Protein AF-A0A7C6R2T8-F1 (afdb_monomer_lite)

pLDDT: mean 73.94, std 14.65, range [39.28, 94.06]

Radius of gyration: 23.05 Å; chains: 1; bounding box: 50×36×65 Å

Sequence (97 aa):
MKEEQFDVDPRYRQAAKEAWIGVGVFLLNIAWWAGFAYGLGMGPPEKYTYIFGFPAWFFWSVIGGFVVFSGVIWLVVRYLYRDMPLDADADQTQPGD

Secondary structure (DSSP, 8-state):
---------HHHHHHHHHHHHHHHHHHHHHHHHHHHHHHSSSS-GGGPPEETTEEHHHHIIIIIHHHHHHHHHHHIIIII-------TTTT------

Foldseek 3Di:
DPPPPPPPPVVVVLVVQLVVVVVVLVVVLVCQLCCLCCVLVVDDPVPFDDDPNHGVSCCCNPVVVVVVSVVVVVCCCVPVDDDDPPDPCPPPPPDDD

Structure (mmCIF, N/CA/C/O backbone):
data_AF-A0A7C6R2T8-F1
#
_entry.id   AF-A0A7C6R2T8-F1
#
loop_
_atom_site.group_PDB
_atom_site.id
_atom_site.type_symbol
_atom_site.label_atom_id
_atom_site.label_alt_id
_atom_site.label_comp_id
_atom_site.label_asym_id
_atom_site.label_entity_id
_atom_site.label_seq_id
_atom_site.pdbx_PDB_ins_code
_atom_site.Cartn_x
_atom_site.Cartn_y
_atom_site.Cartn_z
_atom_site.occupancy
_atom_site.B_iso_or_equiv
_atom_site.auth_seq_id
_atom_site.auth_comp_id
_atom_site.auth_asym_id
_atom_site.auth_atom_id
_atom_site.pdbx_PDB_model_num
ATOM 1 N N . MET A 1 1 ? -18.445 -20.196 43.497 1.00 39.28 1 MET A N 1
ATOM 2 C CA . MET A 1 1 ? -17.501 -19.200 42.958 1.00 39.28 1 MET A CA 1
ATOM 3 C C . MET A 1 1 ? -18.289 -18.368 41.966 1.00 39.28 1 MET A C 1
ATOM 5 O O . MET A 1 1 ? -18.879 -18.963 41.076 1.00 39.28 1 MET A O 1
ATOM 9 N N . LYS A 1 2 ? -18.456 -17.062 42.207 1.00 39.47 2 LYS A N 1
ATOM 10 C CA . LYS A 1 2 ? -19.108 -16.170 41.239 1.00 39.47 2 LYS A CA 1
ATOM 11 C C . LYS A 1 2 ? -18.125 -16.015 40.088 1.00 39.47 2 LYS A C 1
ATOM 13 O O . LYS A 1 2 ? -17.014 -15.551 40.321 1.00 39.47 2 LYS A O 1
ATOM 18 N N . GLU A 1 3 ? -18.492 -16.497 38.910 1.00 51.16 3 GLU A N 1
ATOM 19 C CA . GLU A 1 3 ? -17.718 -16.220 37.708 1.00 51.16 3 GLU A CA 1
ATOM 20 C C . GLU A 1 3 ? -17.862 -14.724 37.435 1.00 51.16 3 GLU A C 1
ATOM 22 O O . GLU A 1 3 ? -18.953 -14.248 37.123 1.00 51.16 3 GLU A O 1
ATOM 27 N N . GLU A 1 4 ? -16.789 -13.966 37.664 1.00 55.97 4 GLU A N 1
ATOM 28 C CA . GLU A 1 4 ? -16.705 -12.595 37.180 1.00 55.97 4 GLU A CA 1
ATOM 29 C C . GLU A 1 4 ? -16.677 -12.667 35.660 1.00 55.97 4 GLU A C 1
ATOM 31 O O . GLU A 1 4 ? -15.672 -13.008 35.033 1.00 55.97 4 GLU A O 1
ATOM 36 N N . GLN A 1 5 ? -17.844 -12.426 35.078 1.00 46.19 5 GLN A N 1
ATOM 37 C CA . GLN A 1 5 ? -18.016 -12.229 33.658 1.00 46.19 5 GLN A CA 1
ATOM 38 C C . GLN A 1 5 ? -17.243 -10.960 33.303 1.00 46.19 5 GLN A C 1
ATOM 40 O O . GLN A 1 5 ? -17.736 -9.854 33.497 1.00 46.19 5 GLN A O 1
ATOM 45 N N . PHE A 1 6 ? -15.997 -11.132 32.853 1.00 52.81 6 PHE A N 1
ATOM 46 C CA . PHE A 1 6 ? -15.228 -10.075 32.210 1.00 52.81 6 PHE A CA 1
ATOM 47 C C . PHE A 1 6 ? -16.047 -9.610 31.007 1.00 52.81 6 PHE A C 1
ATOM 49 O O . PHE A 1 6 ? -16.049 -10.260 29.959 1.00 52.81 6 PHE A O 1
ATOM 56 N N . ASP A 1 7 ? -16.796 -8.527 31.188 1.00 55.81 7 ASP A N 1
ATOM 57 C CA . ASP A 1 7 ? -17.469 -7.845 30.098 1.00 55.81 7 ASP A CA 1
ATOM 58 C C . ASP A 1 7 ? -16.370 -7.228 29.237 1.00 55.81 7 ASP A C 1
ATOM 60 O O . ASP A 1 7 ? -15.750 -6.221 29.583 1.00 55.81 7 ASP A O 1
ATOM 64 N N . VAL A 1 8 ? -16.000 -7.945 28.176 1.00 58.94 8 VAL A N 1
ATOM 65 C CA . VAL A 1 8 ? -14.963 -7.500 27.253 1.00 58.94 8 VAL A CA 1
ATOM 66 C C . VAL A 1 8 ? -15.514 -6.267 26.561 1.00 58.94 8 VAL A C 1
ATOM 68 O O . VAL A 1 8 ? -16.344 -6.395 25.657 1.00 58.94 8 VAL A O 1
ATOM 71 N N . ASP A 1 9 ? -15.038 -5.101 27.005 1.00 66.06 9 ASP A N 1
ATOM 72 C CA . ASP A 1 9 ? -15.457 -3.798 26.505 1.00 66.06 9 ASP A CA 1
ATOM 73 C C . ASP A 1 9 ? -15.553 -3.854 24.963 1.00 66.06 9 ASP A C 1
ATOM 75 O O . ASP A 1 9 ? -14.583 -4.240 24.289 1.00 66.06 9 ASP A O 1
ATOM 79 N N . PRO A 1 10 ? -16.725 -3.534 24.376 1.00 66.12 10 PRO A N 1
ATOM 80 C CA . PRO A 1 10 ? -16.958 -3.618 22.939 1.00 66.12 10 PRO A CA 1
ATOM 81 C C . PRO A 1 10 ? -15.910 -2.862 22.104 1.00 66.12 10 PRO A C 1
ATOM 83 O O . PRO A 1 10 ? -15.690 -3.216 20.940 1.00 66.12 10 PRO A O 1
ATOM 86 N N . ARG A 1 11 ? -15.208 -1.889 22.705 1.00 68.12 11 ARG A N 1
ATOM 87 C CA . ARG A 1 11 ? -14.051 -1.184 22.135 1.00 68.12 11 ARG A CA 1
ATOM 88 C C . ARG A 1 11 ? -12.899 -2.132 21.767 1.00 68.12 11 ARG A C 1
ATOM 90 O O . ARG A 1 11 ? -12.336 -2.004 20.680 1.00 68.12 11 ARG A O 1
ATOM 97 N N . TYR A 1 12 ? -12.604 -3.156 22.574 1.00 67.94 12 TYR A N 1
ATOM 98 C CA . TYR A 1 12 ? -11.560 -4.150 22.266 1.00 67.94 12 TYR A CA 1
ATOM 99 C C . TYR A 1 12 ? -11.903 -5.002 21.043 1.00 67.94 12 TYR A C 1
ATOM 101 O O . TYR A 1 12 ? -11.034 -5.301 20.222 1.00 67.94 12 TYR A O 1
ATOM 109 N N . ARG A 1 13 ? -13.179 -5.377 20.875 1.00 69.69 13 ARG A N 1
ATOM 110 C CA . ARG A 1 13 ? -13.628 -6.143 19.698 1.00 69.69 13 ARG A CA 1
ATOM 111 C C . ARG A 1 13 ? -13.552 -5.322 18.414 1.00 69.69 13 ARG A C 1
ATOM 113 O O . ARG A 1 13 ? -13.361 -5.898 17.345 1.00 69.69 13 ARG A O 1
ATOM 120 N N . GLN A 1 14 ? -13.719 -4.007 18.508 1.00 71.25 14 GLN A N 1
ATOM 121 C CA . GLN A 1 14 ? -13.573 -3.083 17.388 1.00 71.25 14 GLN A CA 1
ATOM 122 C C . GLN A 1 14 ? -12.088 -2.900 17.027 1.00 71.25 14 GLN A C 1
ATOM 124 O O . GLN A 1 14 ? -11.712 -3.152 15.884 1.00 71.25 14 GLN A O 1
ATOM 129 N N . ALA A 1 15 ? -11.234 -2.602 18.011 1.00 77.06 15 ALA A N 1
ATOM 130 C CA . ALA A 1 15 ? -9.792 -2.443 17.808 1.00 77.06 15 ALA A CA 1
ATOM 131 C C . ALA A 1 15 ? -9.135 -3.715 17.243 1.00 77.06 15 ALA A C 1
ATOM 133 O O . ALA A 1 15 ? -8.293 -3.645 16.350 1.00 77.06 15 ALA A O 1
ATOM 134 N N . ALA A 1 16 ? -9.565 -4.899 17.694 1.00 79.50 16 ALA A N 1
ATOM 135 C CA . ALA A 1 16 ? -9.084 -6.166 17.148 1.00 79.50 16 ALA A CA 1
ATOM 136 C C . ALA A 1 16 ? -9.422 -6.326 15.654 1.00 79.50 16 ALA A C 1
ATOM 138 O O . ALA A 1 16 ? -8.590 -6.803 14.884 1.00 79.50 16 ALA A O 1
ATOM 139 N N . LYS A 1 17 ? -10.618 -5.909 15.216 1.00 78.06 17 LYS A N 1
ATOM 140 C CA . LYS A 1 17 ? -11.002 -5.945 13.792 1.00 78.06 17 LYS A CA 1
ATOM 141 C C . LYS A 1 17 ? -10.164 -4.975 12.962 1.00 78.06 17 LYS A C 1
ATOM 143 O O . LYS A 1 17 ? -9.717 -5.336 11.878 1.00 78.06 17 LYS A O 1
ATOM 148 N N . GLU A 1 18 ? -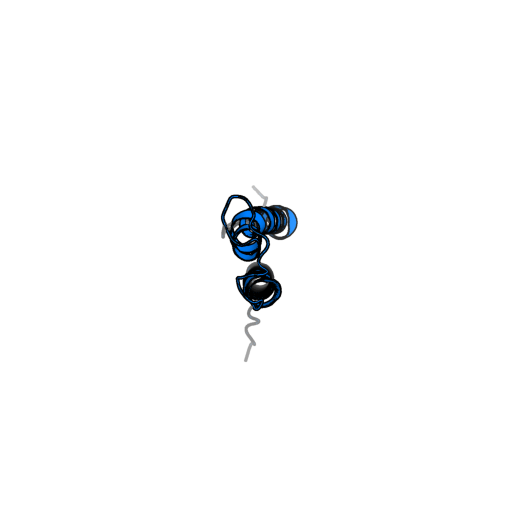9.927 -3.775 13.480 1.00 82.69 18 GLU A N 1
ATOM 149 C CA . GLU A 1 18 ? -9.110 -2.750 12.821 1.00 82.69 18 GLU A CA 1
ATOM 150 C C . GLU A 1 18 ? -7.640 -3.179 12.707 1.00 82.69 18 GLU A C 1
ATOM 152 O O . GLU A 1 18 ? -7.028 -3.012 11.652 1.00 82.69 18 GLU A O 1
ATOM 157 N N . ALA A 1 19 ? -7.097 -3.849 13.728 1.00 85.25 19 ALA A N 1
ATOM 158 C CA . ALA A 1 19 ? -5.757 -4.428 13.675 1.00 85.25 19 ALA A CA 1
ATOM 159 C C . ALA A 1 19 ? -5.621 -5.468 12.547 1.00 85.25 19 ALA A C 1
ATOM 161 O O . ALA A 1 19 ? -4.653 -5.433 11.786 1.00 85.25 19 ALA A O 1
ATOM 162 N N . TRP A 1 20 ? -6.612 -6.353 12.377 1.00 85.06 20 TRP A N 1
ATOM 163 C CA . TRP A 1 20 ? -6.630 -7.327 11.276 1.00 85.06 20 TRP A CA 1
ATOM 164 C C . TRP A 1 20 ? -6.695 -6.671 9.894 1.00 85.06 20 TRP A C 1
ATOM 166 O O . TRP A 1 20 ? -6.070 -7.162 8.953 1.00 85.06 20 TRP A O 1
ATOM 176 N N . ILE A 1 21 ? -7.401 -5.547 9.765 1.00 86.75 21 ILE A N 1
ATOM 177 C CA . ILE A 1 21 ? -7.422 -4.759 8.526 1.00 86.75 21 ILE A CA 1
ATOM 178 C C . ILE A 1 21 ? -6.023 -4.211 8.224 1.00 86.75 21 ILE A C 1
ATOM 180 O O . ILE A 1 21 ? -5.549 -4.346 7.096 1.00 86.75 21 ILE A O 1
ATOM 184 N N . GLY A 1 22 ? -5.325 -3.677 9.231 1.00 88.38 22 GLY A N 1
ATOM 185 C CA . GLY A 1 22 ? -3.930 -3.247 9.099 1.00 88.38 22 GLY A CA 1
ATOM 186 C C . GLY A 1 22 ? -3.001 -4.377 8.643 1.00 88.38 22 GLY A C 1
ATOM 187 O O . GLY A 1 22 ? -2.206 -4.191 7.721 1.00 88.38 22 GLY A O 1
ATOM 188 N N . VAL A 1 23 ? -3.158 -5.578 9.212 1.00 91.69 23 VAL A N 1
ATOM 189 C CA . VAL A 1 23 ? -2.422 -6.780 8.777 1.00 91.69 23 VAL A CA 1
ATOM 190 C C . VAL A 1 23 ? -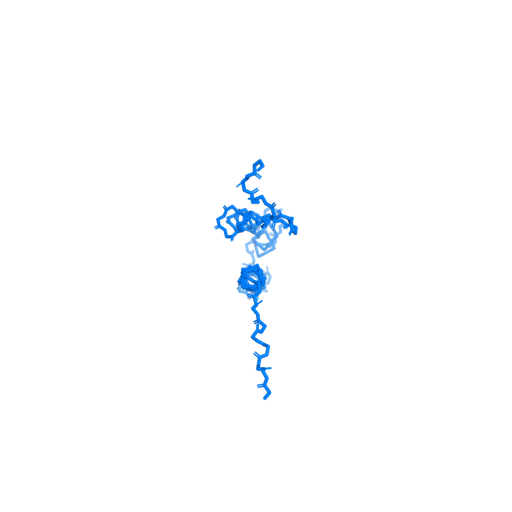2.722 -7.115 7.312 1.00 91.69 23 VAL A C 1
ATOM 192 O O . VAL A 1 23 ? -1.800 -7.396 6.548 1.00 91.69 23 VAL A O 1
ATOM 195 N N . GLY A 1 24 ? -3.984 -7.037 6.883 1.00 91.69 24 GLY A N 1
ATOM 196 C CA . GLY A 1 24 ? -4.370 -7.258 5.487 1.00 91.69 24 GLY A CA 1
ATOM 197 C C . GLY A 1 24 ? -3.709 -6.271 4.520 1.00 91.69 24 GLY A C 1
ATOM 198 O O . GLY A 1 24 ? -3.169 -6.682 3.493 1.00 91.69 24 GLY A O 1
ATOM 199 N N . VAL A 1 25 ? -3.684 -4.981 4.867 1.00 90.25 25 VAL A N 1
ATOM 200 C CA . VAL A 1 25 ? -3.014 -3.942 4.064 1.00 90.25 25 VAL A CA 1
ATOM 201 C C . VAL A 1 25 ? -1.508 -4.188 3.987 1.00 90.25 25 VAL A C 1
ATOM 203 O O . VAL A 1 25 ? -0.915 -4.053 2.916 1.00 90.25 25 VAL A O 1
ATOM 206 N N . PHE A 1 26 ? -0.888 -4.597 5.094 1.00 89.88 26 PHE A N 1
ATOM 207 C CA . PHE A 1 26 ? 0.531 -4.939 5.130 1.00 89.88 26 PHE A CA 1
ATOM 208 C C . PHE A 1 26 ? 0.863 -6.140 4.233 1.00 89.88 26 PHE A C 1
ATOM 210 O O . PHE A 1 26 ? 1.800 -6.081 3.438 1.00 89.88 26 PHE A O 1
ATOM 217 N N . LEU A 1 27 ? 0.063 -7.208 4.288 1.00 94.06 27 LEU A N 1
ATOM 218 C CA . LEU A 1 27 ? 0.235 -8.364 3.405 1.00 94.06 27 LEU A CA 1
ATOM 219 C C . LEU A 1 27 ? 0.039 -7.995 1.933 1.00 94.06 27 LEU A C 1
ATOM 221 O O . LEU A 1 27 ? 0.787 -8.470 1.081 1.00 94.06 27 LEU A O 1
ATOM 225 N N . LEU A 1 28 ? -0.917 -7.114 1.630 1.00 91.31 28 LEU A N 1
ATOM 226 C CA . LEU A 1 28 ? -1.117 -6.588 0.280 1.00 91.31 28 LEU A CA 1
ATOM 227 C C . LEU A 1 28 ? 0.101 -5.778 -0.184 1.00 91.31 28 LEU A C 1
ATOM 229 O O . LEU A 1 28 ? 0.500 -5.894 -1.340 1.00 91.31 28 LEU A O 1
ATOM 233 N N . ASN A 1 29 ? 0.741 -5.025 0.716 1.00 90.12 29 ASN A N 1
ATOM 234 C CA . ASN A 1 29 ? 1.999 -4.334 0.437 1.00 90.12 29 ASN A CA 1
ATOM 235 C C . ASN A 1 29 ? 3.137 -5.285 0.086 1.00 90.12 29 ASN A C 1
ATOM 237 O O . ASN A 1 29 ? 3.775 -5.105 -0.952 1.00 90.12 29 ASN A O 1
ATOM 241 N N . ILE A 1 30 ? 3.321 -6.341 0.876 1.00 89.81 30 ILE A N 1
ATOM 242 C CA . ILE A 1 30 ? 4.317 -7.374 0.583 1.00 89.81 30 ILE A CA 1
ATOM 243 C C . ILE A 1 30 ? 4.005 -8.066 -0.745 1.00 89.81 30 ILE A C 1
ATOM 245 O O . ILE A 1 30 ? 4.902 -8.231 -1.566 1.00 89.81 30 ILE A O 1
ATOM 249 N N . ALA A 1 31 ? 2.750 -8.452 -0.980 1.00 90.44 31 ALA A N 1
ATOM 250 C CA . ALA A 1 31 ? 2.342 -9.144 -2.197 1.00 90.44 31 ALA A CA 1
ATOM 251 C C . ALA A 1 31 ? 2.520 -8.271 -3.445 1.00 90.44 31 ALA A C 1
ATOM 253 O O . ALA A 1 31 ? 3.000 -8.760 -4.464 1.00 90.44 31 ALA A O 1
ATOM 254 N N . TRP A 1 32 ? 2.185 -6.981 -3.366 1.00 88.56 32 TRP A N 1
ATOM 255 C CA . TRP A 1 32 ? 2.424 -6.030 -4.448 1.00 88.56 32 TRP A CA 1
ATOM 256 C C . TRP A 1 32 ? 3.918 -5.890 -4.714 1.00 88.56 32 TRP A C 1
ATOM 258 O O . TRP A 1 32 ? 4.377 -6.105 -5.832 1.00 88.56 32 TRP A O 1
ATOM 268 N N . TRP A 1 33 ? 4.699 -5.593 -3.677 1.00 85.88 33 TRP A N 1
ATOM 269 C CA . TRP A 1 33 ? 6.134 -5.403 -3.826 1.00 85.88 33 TRP A CA 1
ATOM 270 C C . TRP A 1 33 ? 6.814 -6.659 -4.384 1.00 85.88 33 TRP A C 1
ATOM 272 O O . TRP A 1 33 ? 7.548 -6.572 -5.366 1.00 85.88 33 TRP A O 1
ATOM 282 N N . ALA A 1 34 ? 6.506 -7.836 -3.835 1.00 84.50 34 ALA A N 1
ATOM 283 C CA . ALA A 1 34 ? 7.035 -9.108 -4.311 1.00 84.50 34 ALA A CA 1
ATOM 284 C C . ALA A 1 34 ? 6.532 -9.453 -5.722 1.00 84.50 34 ALA A C 1
ATOM 286 O O . ALA A 1 34 ? 7.308 -9.916 -6.551 1.00 84.50 34 ALA A O 1
ATOM 287 N N . GLY A 1 35 ? 5.261 -9.194 -6.033 1.00 85.25 35 GLY A N 1
ATOM 288 C CA . GLY A 1 35 ? 4.677 -9.451 -7.348 1.00 85.25 35 GLY A CA 1
ATOM 289 C C . GLY A 1 35 ? 5.327 -8.619 -8.452 1.00 85.25 35 GLY A C 1
ATOM 290 O O . GLY A 1 35 ? 5.655 -9.150 -9.509 1.00 85.25 35 GLY A O 1
ATOM 291 N N . PHE A 1 36 ? 5.595 -7.338 -8.203 1.00 82.44 36 PHE A N 1
ATOM 292 C CA . PHE A 1 36 ? 6.262 -6.478 -9.181 1.00 82.44 36 PHE A CA 1
ATOM 293 C C . PHE A 1 36 ? 7.780 -6.706 -9.223 1.00 82.44 36 PHE A C 1
ATOM 295 O O . PHE A 1 36 ? 8.351 -6.738 -10.313 1.00 82.44 36 PHE A O 1
ATOM 302 N N . ALA A 1 37 ? 8.431 -6.941 -8.080 1.00 79.44 37 ALA A N 1
ATOM 303 C CA . ALA A 1 37 ? 9.866 -7.219 -8.020 1.00 79.44 37 ALA A CA 1
ATOM 304 C C . ALA A 1 37 ? 10.232 -8.581 -8.632 1.00 79.44 37 ALA A C 1
ATOM 306 O O . ALA A 1 37 ? 11.147 -8.655 -9.442 1.00 79.44 37 ALA A O 1
ATOM 307 N N . TYR A 1 38 ? 9.513 -9.654 -8.300 1.00 71.62 38 TYR A N 1
ATOM 308 C CA . TYR A 1 38 ? 9.803 -10.994 -8.820 1.00 71.62 38 TYR A CA 1
ATOM 309 C C . TYR A 1 38 ? 9.059 -11.302 -10.124 1.00 71.62 38 TYR A C 1
ATOM 311 O O . TYR A 1 38 ? 9.588 -12.025 -10.959 1.00 71.62 38 TYR A O 1
ATOM 319 N N . GLY A 1 39 ? 7.863 -10.751 -10.348 1.00 73.50 39 GLY A N 1
ATOM 320 C CA . GLY A 1 39 ? 7.100 -10.997 -11.577 1.00 73.50 39 GLY A CA 1
ATOM 321 C C . GLY A 1 39 ? 7.665 -10.254 -12.787 1.00 73.50 39 GLY A C 1
ATOM 322 O O . GLY A 1 39 ? 7.916 -10.861 -13.824 1.00 73.50 39 GLY A O 1
ATOM 323 N N . LEU A 1 40 ? 7.909 -8.946 -12.651 1.00 64.69 40 LEU A N 1
ATOM 324 C CA . LEU A 1 40 ? 8.473 -8.117 -13.724 1.00 64.69 40 LEU A CA 1
ATOM 325 C C . LEU A 1 40 ? 9.995 -7.951 -13.631 1.00 64.69 40 LEU A C 1
ATOM 327 O O . LEU A 1 40 ? 10.586 -7.490 -14.601 1.00 64.69 40 LEU A O 1
ATOM 331 N N . GLY A 1 41 ? 10.620 -8.314 -12.506 1.00 60.94 41 GLY A N 1
ATOM 332 C CA . GLY A 1 41 ? 12.065 -8.190 -12.263 1.00 60.94 41 GLY A CA 1
ATOM 333 C C . GLY A 1 41 ? 12.855 -9.512 -12.225 1.00 60.94 41 GLY A C 1
ATOM 334 O O . GLY A 1 41 ? 14.025 -9.499 -11.852 1.00 60.94 41 GLY A O 1
ATOM 335 N N . MET A 1 42 ? 12.265 -10.654 -12.616 1.00 59.62 42 MET A N 1
ATOM 336 C CA . MET A 1 42 ? 13.019 -11.903 -12.880 1.00 59.62 42 MET A CA 1
ATOM 337 C C . MET A 1 42 ? 13.467 -12.065 -14.344 1.00 59.62 42 MET A C 1
ATOM 339 O O . MET A 1 42 ? 14.145 -13.036 -14.678 1.00 59.62 42 MET A O 1
ATOM 343 N N . GLY A 1 43 ? 13.085 -11.151 -15.239 1.00 64.25 43 GLY A N 1
ATOM 344 C CA . GLY A 1 43 ? 13.494 -11.204 -16.644 1.00 64.25 43 GLY A CA 1
ATOM 345 C C . GLY A 1 43 ? 14.970 -10.824 -16.844 1.00 64.25 43 GLY A C 1
ATOM 346 O O . GLY A 1 43 ? 15.524 -10.072 -16.044 1.00 64.25 43 GLY A O 1
ATOM 347 N N . PRO A 1 44 ? 15.636 -11.292 -17.916 1.00 60.00 44 PRO A N 1
ATOM 348 C CA . PRO A 1 44 ? 16.962 -10.792 -18.257 1.00 60.00 44 PRO A CA 1
ATOM 349 C C . PRO A 1 44 ? 16.906 -9.266 -18.454 1.00 60.00 44 PRO A C 1
ATOM 351 O O . PRO A 1 44 ? 15.987 -8.778 -19.122 1.00 60.00 44 PRO A O 1
ATOM 354 N N . PRO A 1 45 ? 17.871 -8.503 -17.904 1.00 61.66 45 PRO A N 1
ATOM 355 C CA . PRO A 1 45 ? 17.828 -7.041 -17.896 1.00 61.66 45 PRO A CA 1
ATOM 356 C C . PRO A 1 45 ? 17.782 -6.409 -19.291 1.00 61.66 45 PRO A C 1
ATOM 358 O O . PRO A 1 45 ? 17.279 -5.303 -19.461 1.00 61.66 45 PRO A O 1
ATOM 361 N N . GLU A 1 46 ? 18.217 -7.156 -20.303 1.00 62.16 46 GLU A N 1
ATOM 362 C CA . GLU A 1 46 ? 18.178 -6.799 -21.724 1.00 62.16 46 GLU A CA 1
ATOM 363 C C . GLU A 1 46 ? 16.755 -6.707 -22.300 1.00 62.16 46 GLU A C 1
ATOM 365 O O . GLU A 1 46 ? 16.553 -6.075 -23.334 1.00 62.16 46 GLU A O 1
ATOM 370 N N . LYS A 1 47 ? 15.756 -7.318 -21.646 1.00 66.06 47 LYS A N 1
ATOM 371 C CA . LYS A 1 47 ? 14.338 -7.226 -22.035 1.00 66.06 47 LYS A CA 1
ATOM 372 C C . LYS A 1 47 ? 13.512 -6.335 -21.117 1.00 66.06 47 LYS A C 1
ATOM 374 O O . LYS A 1 47 ? 12.289 -6.290 -21.270 1.00 66.06 47 LYS A O 1
ATOM 379 N N . TYR A 1 48 ? 14.133 -5.622 -20.177 1.00 69.06 48 TYR A N 1
ATOM 380 C CA . TYR A 1 48 ? 13.372 -4.690 -19.360 1.00 69.06 48 TYR A CA 1
ATOM 381 C C . TYR A 1 48 ? 12.847 -3.537 -20.196 1.00 69.06 48 TYR A C 1
ATOM 383 O O . TYR A 1 48 ? 13.569 -2.865 -20.927 1.00 69.06 48 TYR A O 1
ATOM 391 N N . THR A 1 49 ? 11.550 -3.288 -20.056 1.00 69.19 49 THR A N 1
ATOM 392 C CA . THR A 1 49 ? 10.962 -2.032 -20.496 1.00 69.19 49 TH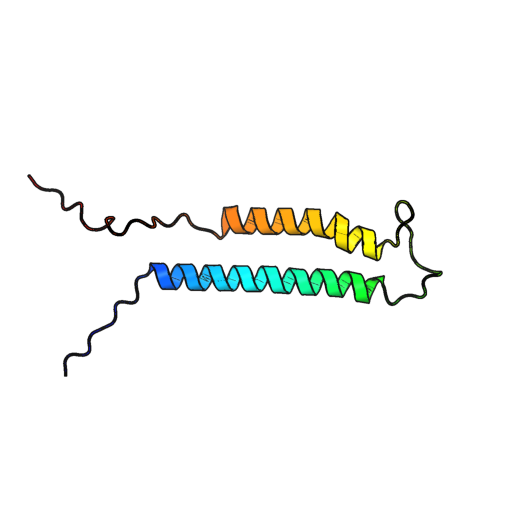R A CA 1
ATOM 393 C C . THR A 1 49 ? 11.487 -0.943 -19.576 1.00 69.19 49 THR A C 1
ATOM 395 O O . THR A 1 49 ? 11.313 -1.036 -18.364 1.00 69.19 49 THR A O 1
ATOM 398 N N . TYR A 1 50 ? 12.141 0.071 -20.130 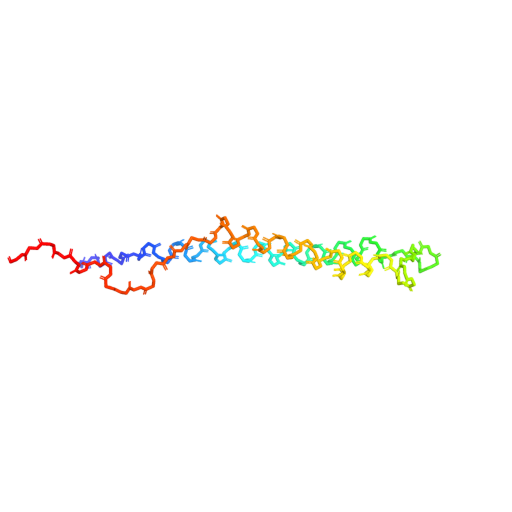1.00 75.69 50 TYR A N 1
ATOM 399 C CA . TYR A 1 50 ? 12.593 1.224 -19.361 1.00 75.69 50 TYR A CA 1
ATOM 400 C C . TYR A 1 50 ? 11.558 2.340 -19.462 1.00 75.69 50 TYR A C 1
ATOM 402 O O . TYR A 1 50 ? 11.155 2.735 -20.554 1.00 75.69 50 TYR A O 1
ATOM 410 N N . ILE A 1 51 ? 11.132 2.850 -18.312 1.00 78.19 51 ILE A N 1
ATOM 411 C CA . ILE A 1 51 ? 10.232 3.993 -18.187 1.00 78.19 51 ILE A CA 1
ATOM 412 C C . ILE A 1 51 ? 11.052 5.116 -17.552 1.00 78.19 51 ILE A C 1
ATOM 414 O O . ILE A 1 51 ? 11.586 4.952 -16.457 1.00 78.19 51 ILE A O 1
ATOM 418 N N . PHE A 1 52 ? 11.208 6.239 -18.261 1.00 76.88 52 PHE A N 1
ATOM 419 C CA . PHE A 1 52 ? 12.024 7.383 -17.816 1.00 76.88 52 PHE A CA 1
ATOM 420 C C . PHE A 1 52 ? 13.480 7.033 -17.430 1.00 76.88 52 PHE A C 1
ATOM 422 O O . PHE A 1 52 ? 14.077 7.693 -16.586 1.00 76.88 52 PHE A O 1
ATOM 429 N N . GLY A 1 53 ? 14.068 6.000 -18.044 1.00 76.50 53 GLY A N 1
ATOM 430 C CA . GLY A 1 53 ? 15.445 5.569 -17.763 1.00 76.50 53 GLY A CA 1
ATOM 431 C C . GLY A 1 53 ? 15.589 4.574 -16.606 1.00 76.50 53 GLY A C 1
ATOM 432 O O . GLY A 1 53 ? 16.694 4.100 -16.357 1.00 76.50 53 GLY A O 1
ATOM 433 N N . PHE A 1 54 ? 14.488 4.186 -15.954 1.00 76.69 54 PHE A N 1
ATOM 434 C CA . PHE A 1 54 ? 14.469 3.152 -14.917 1.00 76.69 54 PHE A CA 1
ATOM 435 C C . PHE A 1 54 ? 13.740 1.898 -15.404 1.00 76.69 54 PHE A C 1
ATOM 437 O O . PHE A 1 54 ? 12.812 2.009 -16.208 1.00 76.69 54 PHE A O 1
ATOM 444 N N . PRO A 1 55 ? 14.106 0.699 -14.921 1.00 80.25 55 PRO A N 1
ATOM 445 C CA . PRO A 1 55 ? 13.342 -0.507 -15.210 1.00 80.25 55 PRO A CA 1
ATOM 446 C C . PRO A 1 55 ? 11.871 -0.335 -14.808 1.00 80.25 55 PRO A C 1
ATOM 448 O O . PRO A 1 55 ? 11.569 0.162 -13.722 1.00 80.25 55 PRO A O 1
ATOM 451 N N . ALA A 1 56 ? 10.941 -0.769 -15.657 1.00 80.56 56 ALA A N 1
ATOM 452 C CA . ALA A 1 56 ? 9.506 -0.617 -15.428 1.00 80.56 56 ALA A CA 1
ATOM 453 C C . ALA A 1 56 ? 9.062 -1.251 -14.105 1.00 80.56 56 ALA A C 1
ATOM 455 O O . ALA A 1 56 ? 8.203 -0.693 -13.430 1.00 80.56 56 ALA A O 1
ATOM 456 N N . TRP A 1 57 ? 9.678 -2.364 -13.692 1.00 78.12 57 TRP A N 1
ATOM 457 C CA . TRP A 1 57 ? 9.393 -2.984 -12.397 1.00 78.12 57 TRP A CA 1
ATOM 458 C C . TRP A 1 57 ? 9.662 -2.021 -11.232 1.00 78.12 57 TRP A C 1
ATOM 460 O O . TRP A 1 57 ? 8.872 -1.968 -10.299 1.00 78.12 57 TRP A O 1
ATOM 470 N N . PHE A 1 58 ? 10.713 -1.198 -11.305 1.00 82.44 58 PHE A N 1
ATOM 471 C CA . PHE A 1 58 ? 11.015 -0.193 -10.285 1.00 82.44 58 PHE A CA 1
ATOM 472 C C . PHE A 1 58 ? 9.989 0.940 -10.313 1.00 82.44 58 PHE A C 1
ATOM 474 O O . PHE A 1 58 ? 9.465 1.332 -9.273 1.00 82.44 58 PHE A O 1
ATOM 481 N N . PHE A 1 59 ? 9.655 1.431 -11.509 1.00 84.88 59 PHE A N 1
ATOM 482 C CA . PHE A 1 59 ? 8.663 2.491 -11.682 1.00 84.88 59 PHE A CA 1
ATOM 483 C C . PHE A 1 59 ? 7.296 2.082 -11.111 1.00 84.88 59 PHE A C 1
ATOM 485 O O . PHE A 1 59 ? 6.693 2.820 -10.330 1.00 84.88 59 PHE A O 1
ATOM 492 N N . TRP A 1 60 ? 6.829 0.875 -11.436 1.00 82.88 60 TRP A N 1
ATOM 493 C CA . TRP A 1 60 ? 5.557 0.349 -10.943 1.00 82.88 60 TRP A CA 1
ATOM 494 C C . TRP A 1 60 ? 5.596 -0.024 -9.457 1.00 82.88 60 TRP A C 1
ATOM 496 O O . TRP A 1 60 ? 4.617 0.225 -8.754 1.00 82.88 60 TRP A O 1
ATOM 506 N N . SER A 1 61 ? 6.717 -0.538 -8.946 1.00 84.88 61 SER A N 1
ATOM 507 C CA . SER A 1 61 ? 6.866 -0.838 -7.516 1.00 84.88 61 SER A CA 1
ATOM 508 C C . SER A 1 61 ? 6.893 0.417 -6.647 1.00 84.88 61 SER A C 1
ATOM 510 O O . SER A 1 61 ? 6.253 0.438 -5.600 1.00 84.88 61 SER A O 1
ATOM 512 N N . VAL A 1 62 ? 7.619 1.461 -7.059 1.00 84.94 62 VAL A N 1
ATOM 513 C CA . VAL A 1 62 ? 7.847 2.656 -6.231 1.00 84.94 62 VAL A CA 1
ATOM 514 C C . VAL A 1 62 ? 6.786 3.720 -6.484 1.00 84.94 62 VAL A C 1
ATOM 516 O O . VAL A 1 62 ? 6.071 4.110 -5.566 1.00 84.94 62 VAL A O 1
ATOM 519 N N . ILE A 1 63 ? 6.652 4.182 -7.728 1.00 86.94 63 ILE A N 1
ATOM 520 C CA . ILE A 1 63 ? 5.753 5.293 -8.073 1.00 86.94 63 ILE A CA 1
ATOM 521 C C . ILE A 1 63 ? 4.316 4.783 -8.175 1.00 86.94 63 ILE A C 1
ATOM 523 O O . ILE A 1 63 ? 3.411 5.353 -7.567 1.00 86.94 63 ILE A O 1
ATOM 527 N N . GLY A 1 64 ? 4.111 3.673 -8.891 1.00 87.50 64 GLY A N 1
ATOM 528 C CA . GLY A 1 64 ? 2.806 3.010 -8.958 1.00 87.50 64 GLY A CA 1
ATOM 529 C C . GLY A 1 64 ? 2.337 2.542 -7.579 1.00 87.50 64 GLY A C 1
ATOM 530 O O . GLY A 1 64 ? 1.211 2.832 -7.179 1.00 87.50 64 GLY A O 1
ATOM 531 N N . GLY A 1 65 ? 3.233 1.898 -6.823 1.00 88.50 65 GLY A N 1
ATOM 532 C CA . GLY A 1 65 ? 2.986 1.489 -5.444 1.00 88.50 65 GLY A CA 1
ATOM 533 C C . GLY A 1 65 ? 2.563 2.660 -4.562 1.00 88.50 65 GLY A C 1
ATOM 534 O O . GLY A 1 65 ? 1.534 2.565 -3.907 1.00 88.50 65 GLY A O 1
ATOM 535 N N . PHE A 1 66 ? 3.279 3.787 -4.589 1.00 89.69 66 PHE A N 1
ATOM 536 C CA . PHE A 1 66 ? 2.907 4.967 -3.804 1.00 89.69 66 PHE A CA 1
ATOM 537 C C . PHE A 1 66 ? 1.461 5.411 -4.067 1.00 89.69 66 PHE A C 1
ATOM 539 O O . PHE A 1 66 ? 0.679 5.526 -3.127 1.00 89.69 66 PHE A O 1
ATOM 546 N N . VAL A 1 67 ? 1.070 5.574 -5.335 1.00 92.88 67 VAL A N 1
ATOM 547 C CA . VAL A 1 67 ? -0.293 6.003 -5.695 1.00 92.88 67 VAL A CA 1
ATOM 548 C C . VAL A 1 67 ? -1.344 4.988 -5.231 1.00 92.88 67 VAL A C 1
ATOM 550 O O . VAL A 1 67 ? -2.353 5.368 -4.633 1.00 92.88 67 VAL A O 1
ATOM 553 N N . VAL A 1 68 ? -1.100 3.696 -5.467 1.00 90.31 68 VAL A N 1
ATOM 554 C CA . VAL A 1 68 ? -2.022 2.619 -5.080 1.00 90.31 68 VAL A CA 1
ATOM 555 C C . VAL A 1 68 ? -2.157 2.536 -3.559 1.00 90.31 68 VAL A C 1
ATOM 557 O O . VAL A 1 68 ? -3.276 2.550 -3.050 1.00 90.31 68 VAL A O 1
ATOM 560 N N . PHE A 1 69 ? -1.047 2.504 -2.817 1.00 90.19 69 PHE A N 1
ATOM 561 C CA . PHE A 1 69 ? -1.069 2.402 -1.356 1.00 90.19 69 PHE A CA 1
ATOM 562 C C . PHE A 1 69 ? -1.642 3.648 -0.692 1.00 90.19 69 PHE A C 1
ATOM 564 O O . PHE A 1 69 ? -2.391 3.509 0.271 1.00 90.19 69 PHE A O 1
ATOM 571 N N . SER A 1 70 ? -1.385 4.849 -1.218 1.00 92.62 70 SER A N 1
ATOM 572 C CA . SER A 1 70 ? -2.057 6.061 -0.741 1.00 92.62 70 SER A CA 1
ATOM 573 C C . SER A 1 70 ? -3.577 5.963 -0.895 1.00 92.62 70 SER A C 1
ATOM 575 O O . SER A 1 70 ? -4.300 6.292 0.044 1.00 92.62 70 SER A O 1
ATOM 577 N N . GLY A 1 71 ? -4.071 5.455 -2.029 1.00 93.06 71 GLY A N 1
ATOM 578 C CA . GLY A 1 71 ? -5.503 5.227 -2.242 1.00 93.06 71 GLY A CA 1
ATOM 579 C C . GLY A 1 71 ? -6.088 4.153 -1.320 1.00 93.06 71 GLY A C 1
ATOM 580 O O . GLY A 1 71 ? -7.152 4.357 -0.736 1.00 93.06 71 GLY A O 1
ATOM 581 N N . VAL A 1 72 ? -5.381 3.033 -1.138 1.00 90.38 72 VAL A N 1
ATOM 582 C CA . VAL A 1 72 ? -5.792 1.948 -0.230 1.00 90.38 72 VAL A CA 1
ATOM 583 C C . VAL A 1 72 ? -5.873 2.449 1.210 1.00 90.38 72 VAL A C 1
ATOM 585 O O . VAL A 1 72 ? -6.888 2.231 1.864 1.00 90.38 72 VAL A O 1
ATOM 588 N N . ILE A 1 73 ? -4.854 3.159 1.700 1.00 90.00 73 ILE A N 1
ATOM 589 C CA . ILE A 1 73 ? -4.856 3.728 3.054 1.00 90.00 73 ILE A CA 1
ATOM 590 C C . ILE A 1 73 ? -5.971 4.758 3.209 1.00 90.00 73 ILE A C 1
ATOM 592 O O . ILE A 1 73 ? -6.686 4.723 4.207 1.00 90.00 73 ILE A O 1
ATOM 596 N N . TRP A 1 74 ? -6.171 5.634 2.222 1.00 91.81 74 TRP A N 1
ATOM 597 C CA . TRP A 1 74 ? -7.281 6.584 2.245 1.00 91.81 74 TRP A CA 1
ATOM 598 C C . TRP A 1 74 ? -8.634 5.871 2.364 1.00 91.81 74 TRP A C 1
ATOM 600 O O . TRP A 1 74 ? -9.457 6.254 3.193 1.00 91.81 74 TRP A O 1
ATOM 610 N N . LEU A 1 75 ? -8.850 4.798 1.599 1.00 89.12 75 LEU A N 1
ATOM 611 C CA . LEU A 1 75 ? -10.077 4.005 1.650 1.00 89.12 75 LEU A CA 1
ATOM 612 C C . LEU A 1 75 ? -10.245 3.305 3.007 1.00 89.12 75 LEU A C 1
ATOM 614 O O . LEU A 1 75 ? -11.335 3.317 3.575 1.00 89.12 75 LEU A O 1
ATOM 618 N N . VAL A 1 76 ? -9.166 2.746 3.556 1.00 87.38 76 VAL A N 1
ATOM 619 C CA . VAL A 1 76 ? -9.162 2.107 4.879 1.00 87.38 76 VAL A CA 1
ATOM 620 C C . VAL A 1 76 ? -9.529 3.116 5.963 1.00 87.38 76 VAL A C 1
ATOM 622 O O . VAL A 1 76 ? -10.466 2.888 6.719 1.00 87.38 76 VAL A O 1
ATOM 625 N N . VAL A 1 77 ? -8.869 4.270 6.002 1.00 86.25 77 VAL A N 1
ATOM 626 C CA . VAL A 1 77 ? -9.165 5.305 7.000 1.00 86.25 77 VAL A CA 1
ATOM 627 C C . VAL A 1 77 ? -10.584 5.847 6.825 1.00 86.25 77 VAL A C 1
ATOM 629 O O . VAL A 1 77 ? -11.275 6.092 7.805 1.00 86.25 77 VAL A O 1
ATOM 632 N N . ARG A 1 78 ? -11.055 6.017 5.584 1.00 83.62 78 ARG A N 1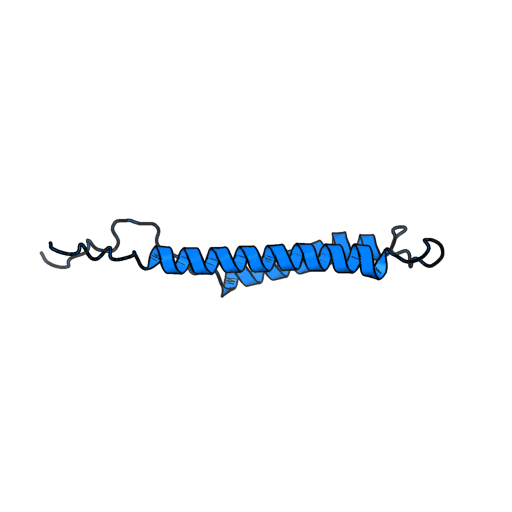
ATOM 633 C CA . ARG A 1 78 ? -12.360 6.631 5.321 1.00 83.62 78 ARG A CA 1
ATOM 634 C C . ARG A 1 78 ? -13.546 5.712 5.607 1.00 83.62 78 ARG A C 1
ATOM 636 O O . ARG A 1 78 ? -14.592 6.215 6.019 1.00 83.62 78 ARG A O 1
ATOM 643 N N . TYR A 1 79 ? -13.413 4.420 5.312 1.00 78.75 79 TYR A N 1
ATOM 644 C CA . TYR A 1 79 ? -14.525 3.464 5.340 1.00 78.75 79 TYR A CA 1
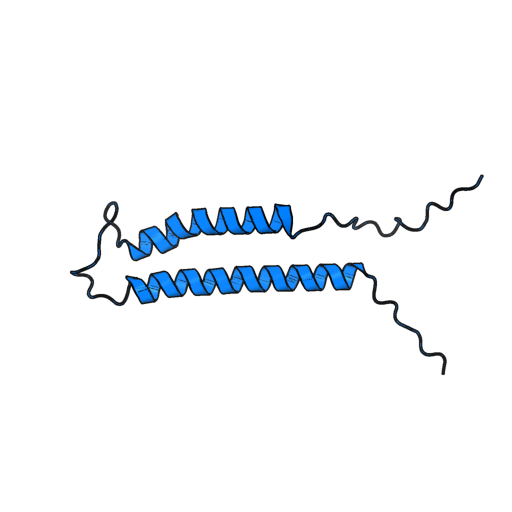ATOM 645 C C . TYR A 1 79 ? -14.401 2.398 6.424 1.00 78.75 79 TYR A C 1
ATOM 647 O O . TYR A 1 79 ? -15.425 1.875 6.861 1.00 78.75 79 TYR A O 1
ATOM 655 N N . LEU A 1 80 ? -13.181 2.036 6.824 1.00 73.44 80 LEU A N 1
ATOM 656 C CA . LEU A 1 80 ? -12.950 0.948 7.772 1.00 73.44 80 LEU A CA 1
ATOM 657 C C . LEU A 1 80 ? -12.671 1.449 9.186 1.00 73.44 80 LEU A C 1
ATOM 659 O O . LEU A 1 80 ? -13.070 0.776 10.134 1.00 73.44 80 LEU A O 1
ATOM 663 N N . TYR A 1 81 ? -12.037 2.612 9.344 1.00 72.00 81 TYR A N 1
ATOM 664 C CA . TYR A 1 81 ? -11.867 3.213 10.664 1.00 72.00 81 TYR A CA 1
ATOM 665 C C . TYR A 1 81 ? -13.144 3.938 11.060 1.00 72.00 81 TYR A C 1
ATOM 667 O O . TYR A 1 81 ? -13.635 4.824 10.359 1.00 72.00 81 TYR A O 1
ATOM 675 N N . ARG A 1 82 ? -13.712 3.510 12.185 1.00 68.44 82 ARG A N 1
ATOM 676 C CA . ARG A 1 82 ? -14.869 4.157 12.788 1.00 68.44 82 ARG A CA 1
ATOM 677 C C . ARG A 1 82 ? -14.359 5.049 13.905 1.00 68.44 82 ARG A C 1
ATOM 679 O O . ARG A 1 82 ? -13.652 4.562 14.780 1.00 68.44 82 ARG A O 1
ATOM 686 N N . ASP A 1 83 ? -14.744 6.322 13.889 1.00 64.88 83 ASP A N 1
ATOM 687 C CA . ASP A 1 83 ? -14.449 7.230 14.998 1.00 64.88 83 ASP A CA 1
ATOM 688 C C . ASP A 1 83 ? -14.994 6.631 16.299 1.00 64.88 83 ASP A C 1
ATOM 690 O O . ASP A 1 83 ? -16.204 6.438 16.463 1.00 64.88 83 ASP A O 1
ATOM 694 N N . MET A 1 84 ? -14.081 6.279 17.200 1.00 62.53 84 MET A N 1
ATOM 695 C CA . MET A 1 84 ? -14.399 5.758 18.519 1.00 62.53 84 MET A CA 1
ATOM 696 C C . MET A 1 84 ? -14.079 6.840 19.552 1.00 62.53 84 MET A C 1
ATOM 698 O O . MET A 1 84 ? -12.939 7.307 19.592 1.00 62.53 84 MET A O 1
ATOM 702 N N . PRO A 1 85 ? -15.041 7.236 20.405 1.00 59.16 85 PRO A N 1
ATOM 703 C CA . PRO A 1 85 ? -14.739 8.117 21.519 1.00 59.16 85 PRO A CA 1
ATOM 704 C C . PRO A 1 85 ? -13.811 7.381 22.489 1.00 59.16 85 PRO A C 1
ATOM 706 O O . PRO A 1 85 ? -14.158 6.333 23.034 1.00 59.16 85 PRO A O 1
ATOM 709 N N . LEU A 1 86 ? -12.613 7.936 22.673 1.00 59.69 86 LEU A N 1
ATOM 710 C CA . LEU A 1 86 ? -11.612 7.438 23.618 1.00 59.69 86 LEU A CA 1
ATOM 711 C C . LEU A 1 86 ? -11.925 7.848 25.066 1.00 59.69 86 LEU A C 1
ATOM 713 O O . LEU A 1 86 ? -11.226 7.409 25.976 1.00 59.69 86 LEU A O 1
ATOM 717 N N . ASP A 1 87 ? -12.964 8.662 25.289 1.00 59.75 87 ASP A N 1
ATOM 718 C CA . ASP A 1 87 ? -13.351 9.092 26.631 1.00 59.75 87 ASP A CA 1
ATOM 719 C C . ASP A 1 87 ? -13.878 7.922 27.470 1.00 59.75 87 ASP A C 1
ATOM 721 O O . ASP A 1 87 ? -14.713 7.110 27.044 1.00 59.75 87 ASP A O 1
ATOM 725 N N . ALA A 1 88 ? -13.367 7.850 28.697 1.00 56.41 88 ALA A N 1
ATOM 726 C CA . ALA A 1 88 ? -13.823 6.934 29.735 1.00 56.41 88 ALA A CA 1
ATOM 727 C C . ALA A 1 88 ? -15.193 7.345 30.321 1.00 56.41 88 ALA A C 1
ATOM 729 O O . ALA A 1 88 ? -15.844 6.527 30.961 1.00 56.41 88 ALA A O 1
ATOM 730 N N . ASP A 1 89 ? -15.656 8.571 30.047 1.00 52.34 89 ASP A N 1
ATOM 731 C CA . ASP A 1 89 ? -16.828 9.200 30.680 1.00 52.34 89 ASP A CA 1
ATOM 732 C C . ASP A 1 89 ? -18.109 9.202 29.825 1.00 52.34 89 ASP A C 1
ATOM 734 O O . ASP A 1 89 ? -19.081 9.885 30.147 1.00 52.34 89 ASP A O 1
ATOM 738 N N . ALA A 1 90 ? -18.169 8.417 28.745 1.00 50.75 90 ALA A N 1
ATOM 739 C CA . ALA A 1 90 ? -19.373 8.345 27.906 1.00 50.75 90 ALA A CA 1
ATOM 740 C C . ALA A 1 90 ? -20.587 7.676 28.592 1.00 50.75 90 ALA A C 1
ATOM 742 O O . ALA A 1 90 ? -21.668 7.667 28.008 1.00 50.75 90 ALA A O 1
ATOM 743 N N . ASP A 1 91 ? -20.424 7.141 29.809 1.00 53.78 91 ASP A N 1
ATOM 744 C CA . ASP A 1 91 ? -21.473 6.420 30.549 1.00 53.78 91 ASP A CA 1
ATOM 745 C C . ASP A 1 91 ? -21.909 7.109 31.861 1.00 53.78 91 ASP A C 1
ATOM 747 O O . ASP A 1 91 ? -22.639 6.528 32.658 1.00 53.78 91 ASP A O 1
ATOM 751 N N . GLN A 1 92 ? -21.499 8.364 32.111 1.00 51.84 92 GLN A N 1
ATOM 752 C CA . GLN A 1 92 ? -21.887 9.095 33.335 1.00 51.84 92 GLN A CA 1
ATOM 753 C C . GLN A 1 92 ? -22.780 10.320 33.121 1.00 51.84 92 GLN A C 1
ATOM 755 O O . GLN A 1 92 ? -23.029 11.068 34.064 1.00 51.84 92 GLN A O 1
ATOM 760 N N . THR A 1 93 ? -23.365 10.512 31.937 1.00 51.75 93 THR A N 1
ATOM 761 C CA . THR A 1 93 ? -24.500 11.443 31.824 1.00 51.75 93 THR A CA 1
ATOM 762 C C . THR A 1 93 ? -25.801 10.717 32.172 1.00 51.75 93 THR A C 1
ATOM 764 O O . THR A 1 93 ? -26.606 10.395 31.303 1.00 51.75 93 THR A O 1
ATOM 767 N N . GLN A 1 94 ? -26.004 10.437 33.462 1.00 48.06 94 GLN A N 1
ATOM 768 C CA . GLN A 1 94 ? -27.348 10.203 33.991 1.00 48.06 94 GLN A CA 1
ATOM 769 C C . GLN A 1 94 ? -28.099 11.547 33.936 1.00 48.06 94 GLN A C 1
ATOM 771 O O . GLN A 1 94 ? -27.618 12.522 34.515 1.00 48.06 94 GLN A O 1
ATOM 776 N N . PRO A 1 95 ? -29.235 11.650 33.222 1.00 53.72 95 PRO A N 1
ATOM 777 C CA . PRO A 1 95 ? -30.037 12.860 33.208 1.00 53.72 95 PRO A CA 1
ATOM 778 C C . PRO A 1 95 ? -30.934 12.866 34.449 1.00 53.72 95 PRO A C 1
ATOM 780 O O . PRO A 1 95 ? -31.754 11.965 34.624 1.00 53.72 95 PRO A O 1
ATOM 783 N N . GLY A 1 96 ? -30.800 13.883 35.292 1.00 57.59 96 GLY A N 1
ATOM 784 C CA . GLY A 1 96 ? -31.732 14.108 36.390 1.00 57.59 96 GLY A CA 1
ATOM 785 C C . GLY A 1 96 ? -31.166 15.039 37.447 1.00 57.59 96 GLY A C 1
ATOM 786 O O . GLY A 1 96 ? -30.262 14.645 38.177 1.00 57.59 96 GLY A O 1
ATOM 787 N N . ASP A 1 97 ? -31.716 16.252 37.461 1.00 45.00 97 ASP A N 1
ATOM 788 C CA . ASP A 1 97 ? -31.692 17.234 38.551 1.00 45.00 97 ASP A CA 1
ATOM 789 C C . ASP A 1 97 ? -31.821 16.643 39.970 1.00 45.00 97 ASP A C 1
ATOM 791 O O . ASP A 1 97 ? -32.570 15.652 40.153 1.00 45.00 97 ASP A O 1
#